Protein AF-A0A357HF81-F1 (afdb_monomer_lite)

Sequence (111 aa):
MNKTIVYSLVAVAGIMLAIIAFTIQDFNKTTEPNIVKKDGVIYVDGQIPPQLSDLFPDQEDGPHQKYVDEKSCLKCHNQEMTIPGMGLVSKISHEFRSDCVSCHLLPSKAI

Radius of gyration: 23.65 Å; chains: 1; bounding box: 40×22×77 Å

pLDDT: mean 81.29, std 10.45, range [49.78, 95.44]

Structure (mmCIF, N/CA/C/O backbone):
data_AF-A0A357HF81-F1
#
_entry.id   AF-A0A357HF81-F1
#
loop_
_atom_site.group_PDB
_atom_site.id
_atom_site.type_symbol
_atom_site.label_atom_id
_atom_site.label_alt_id
_atom_site.label_comp_id
_atom_site.label_asym_id
_atom_site.label_entity_id
_atom_site.label_seq_id
_atom_site.pdbx_PDB_ins_code
_atom_site.Cartn_x
_atom_site.Cartn_y
_atom_site.Cartn_z
_atom_site.occupancy
_atom_site.B_iso_or_equiv
_atom_site.auth_seq_id
_atom_site.auth_comp_id
_atom_site.auth_asym_id
_atom_site.auth_atom_id
_atom_site.pdbx_PDB_model_num
ATOM 1 N N . MET A 1 1 ? -19.044 -3.813 56.284 1.00 65.25 1 MET A N 1
ATOM 2 C CA . MET A 1 1 ? -19.322 -3.722 54.833 1.00 65.25 1 MET A CA 1
ATOM 3 C C . MET A 1 1 ? -20.368 -4.769 54.473 1.00 65.25 1 MET A C 1
ATOM 5 O O . MET A 1 1 ? -20.209 -5.917 54.870 1.00 65.25 1 MET A O 1
ATOM 9 N N . ASN A 1 2 ? -21.460 -4.380 53.813 1.00 85.62 2 ASN A N 1
ATOM 10 C CA . ASN A 1 2 ? -22.558 -5.297 53.505 1.00 85.62 2 ASN A CA 1
ATOM 11 C C . ASN A 1 2 ? -22.192 -6.156 52.281 1.00 85.62 2 ASN A C 1
ATOM 13 O O . ASN A 1 2 ? -21.981 -5.612 51.199 1.00 85.62 2 ASN A O 1
ATOM 17 N N . LYS A 1 3 ? -22.110 -7.482 52.453 1.00 86.81 3 LYS A N 1
ATOM 18 C CA . LYS A 1 3 ? -21.725 -8.425 51.387 1.00 86.81 3 LYS A CA 1
ATOM 19 C C . LYS A 1 3 ? -22.626 -8.295 50.154 1.00 86.81 3 LYS A C 1
ATOM 21 O O . LYS A 1 3 ? -22.131 -8.358 49.037 1.00 86.81 3 LYS A O 1
ATOM 26 N N . THR A 1 4 ? -23.910 -8.000 50.351 1.00 88.81 4 THR A N 1
ATOM 27 C CA . THR A 1 4 ? -24.875 -7.775 49.267 1.00 88.81 4 THR A CA 1
ATOM 28 C C . THR A 1 4 ? -24.521 -6.549 48.422 1.00 88.81 4 THR A C 1
ATOM 30 O O . THR A 1 4 ? -24.629 -6.592 47.202 1.00 88.81 4 THR A O 1
ATOM 33 N N . ILE A 1 5 ? -24.027 -5.476 49.052 1.00 89.25 5 ILE A N 1
ATOM 34 C CA . ILE A 1 5 ? -23.586 -4.261 48.344 1.00 89.25 5 ILE A CA 1
ATOM 35 C C . ILE A 1 5 ? -22.328 -4.554 47.518 1.00 89.25 5 ILE A C 1
ATOM 37 O O . ILE A 1 5 ? -22.226 -4.115 46.375 1.00 89.25 5 ILE A O 1
ATOM 41 N N . VAL A 1 6 ? -21.398 -5.340 48.067 1.00 89.38 6 VAL A N 1
ATOM 42 C CA . VAL A 1 6 ? -20.167 -5.739 47.365 1.00 89.38 6 VAL A CA 1
ATOM 43 C C . VAL A 1 6 ? -20.490 -6.595 46.140 1.00 89.38 6 VAL A C 1
ATOM 45 O O . VAL A 1 6 ? -19.973 -6.321 45.061 1.00 89.38 6 VAL A O 1
ATOM 48 N N . TYR A 1 7 ? -21.380 -7.583 46.267 1.00 91.44 7 TYR A N 1
ATOM 49 C CA . TYR A 1 7 ? -21.772 -8.423 45.132 1.00 91.44 7 TYR A CA 1
ATOM 50 C C . TYR A 1 7 ? -22.495 -7.637 44.034 1.00 91.44 7 TYR A C 1
ATOM 52 O O . TYR A 1 7 ? -22.179 -7.826 42.860 1.00 91.44 7 TYR A O 1
ATOM 60 N N . SER A 1 8 ? -23.389 -6.707 44.392 1.00 90.62 8 SER A N 1
ATOM 61 C CA . SER A 1 8 ? -24.021 -5.822 43.404 1.00 90.62 8 SER A CA 1
ATOM 62 C C . SER A 1 8 ? -23.005 -4.957 42.662 1.00 90.62 8 SER A C 1
ATOM 64 O O . SER A 1 8 ? -23.092 -4.830 41.444 1.00 90.62 8 SER A O 1
ATOM 66 N N . LEU A 1 9 ? -22.019 -4.390 43.363 1.00 91.44 9 LEU A N 1
ATOM 67 C CA . LEU A 1 9 ? -20.973 -3.581 42.730 1.00 91.44 9 LEU A CA 1
ATOM 68 C C . LEU A 1 9 ? -20.142 -4.395 41.733 1.00 91.44 9 LEU A C 1
ATOM 70 O O . LEU A 1 9 ? -19.890 -3.926 40.625 1.00 91.44 9 LEU A O 1
ATOM 74 N N . VAL A 1 10 ? -19.763 -5.623 42.098 1.00 92.88 10 VAL A N 1
ATOM 75 C CA . VAL A 1 10 ? -19.009 -6.521 41.210 1.00 92.88 10 VAL A CA 1
ATOM 76 C C . VAL A 1 10 ? -19.829 -6.890 39.971 1.00 92.88 10 VAL A C 1
ATOM 78 O O . VAL A 1 10 ? -19.301 -6.855 38.861 1.00 92.88 10 VAL A O 1
ATOM 81 N N . ALA A 1 11 ? -21.121 -7.187 40.135 1.00 93.19 11 ALA A N 1
ATOM 82 C CA . ALA A 1 11 ? -21.999 -7.524 39.017 1.00 93.19 11 ALA A CA 1
ATOM 83 C C . ALA A 1 11 ? -22.151 -6.355 38.029 1.00 93.19 11 ALA A C 1
ATOM 85 O O . ALA A 1 11 ? -21.995 -6.541 36.824 1.00 93.19 11 ALA A O 1
ATOM 86 N N . VAL A 1 12 ? -22.388 -5.138 38.531 1.00 94.81 12 VAL A N 1
ATOM 87 C CA . VAL A 1 12 ? -22.521 -3.939 37.687 1.00 94.81 12 VAL A CA 1
ATOM 88 C C . VAL A 1 12 ? -21.212 -3.620 36.964 1.00 94.81 12 VAL A C 1
ATOM 90 O O . VAL A 1 12 ? -21.235 -3.316 35.773 1.00 94.81 12 VAL A O 1
ATOM 93 N N . ALA A 1 13 ? -20.069 -3.739 37.645 1.00 93.88 13 ALA A N 1
ATOM 94 C CA . ALA A 1 13 ? -18.761 -3.532 37.028 1.00 93.88 13 ALA A CA 1
ATOM 95 C C . ALA A 1 13 ? -18.484 -4.549 35.906 1.00 93.88 13 ALA A C 1
ATOM 97 O O . ALA A 1 13 ? -17.991 -4.171 34.845 1.00 93.88 13 ALA A O 1
ATOM 98 N N . GLY A 1 14 ? -18.852 -5.818 36.109 1.00 93.62 14 GLY A N 1
ATOM 99 C CA . GLY A 1 14 ? -18.731 -6.860 35.087 1.00 93.62 14 GLY A CA 1
ATOM 100 C C . GLY A 1 14 ? -19.599 -6.587 33.856 1.00 93.62 14 GLY A C 1
ATOM 101 O O . GLY A 1 14 ? -19.116 -6.696 32.731 1.00 93.62 14 GLY A O 1
ATOM 102 N N . ILE A 1 15 ? -20.850 -6.164 34.060 1.00 95.44 15 ILE A N 1
ATOM 103 C CA . ILE A 1 15 ? -21.760 -5.792 32.965 1.00 95.44 15 ILE A CA 1
ATOM 104 C C . ILE A 1 15 ? -21.210 -4.584 32.197 1.00 95.44 15 ILE A C 1
ATOM 106 O O . ILE A 1 15 ? -21.167 -4.607 30.970 1.00 95.44 15 ILE A O 1
ATOM 110 N N . MET A 1 16 ? -20.730 -3.556 32.903 1.00 94.38 16 MET A N 1
ATOM 111 C CA . MET A 1 16 ? -20.121 -2.382 32.273 1.00 94.38 16 MET A CA 1
ATOM 112 C C . MET A 1 16 ? -18.896 -2.745 31.429 1.00 94.38 16 MET A C 1
ATOM 114 O O . MET A 1 16 ? -18.784 -2.291 30.293 1.00 94.38 16 MET A O 1
ATOM 118 N N . LEU A 1 17 ? -18.004 -3.596 31.943 1.00 92.81 17 LEU A N 1
ATOM 119 C CA . LEU A 1 17 ? -16.836 -4.062 31.191 1.00 92.81 17 LEU A CA 1
ATOM 120 C C . LEU A 1 17 ? -17.231 -4.846 29.935 1.00 92.81 17 LEU A C 1
ATOM 122 O O . LEU A 1 17 ? -16.629 -4.639 28.884 1.00 92.81 17 LEU A O 1
ATOM 126 N N . ALA A 1 18 ? -18.254 -5.700 30.020 1.00 90.75 18 ALA A N 1
ATOM 127 C CA . ALA A 1 18 ? -18.753 -6.444 28.867 1.00 90.75 18 ALA A CA 1
ATOM 128 C C . ALA A 1 18 ? -19.320 -5.513 27.781 1.00 90.75 18 ALA A C 1
ATOM 130 O O . ALA A 1 18 ? -19.031 -5.708 26.602 1.00 90.75 18 ALA A O 1
ATOM 131 N N . ILE A 1 19 ? -20.064 -4.471 28.170 1.00 90.81 19 ILE A N 1
ATOM 132 C CA . ILE A 1 19 ? -20.595 -3.467 27.235 1.00 90.81 19 ILE A CA 1
ATOM 133 C C . ILE A 1 19 ? -19.450 -2.713 26.553 1.00 90.81 19 ILE A C 1
ATOM 135 O O . ILE A 1 19 ? -19.449 -2.592 25.332 1.00 90.81 19 ILE A O 1
ATOM 139 N N . ILE A 1 20 ? -18.458 -2.246 27.318 1.00 88.69 20 ILE A N 1
ATOM 140 C CA . ILE A 1 20 ? -17.299 -1.519 26.775 1.00 88.69 20 ILE A CA 1
ATOM 141 C C . ILE A 1 20 ? -16.500 -2.401 25.805 1.00 88.69 20 ILE A C 1
ATOM 143 O O . ILE A 1 20 ? -16.106 -1.947 24.735 1.00 88.69 20 ILE A O 1
ATOM 147 N N . ALA A 1 21 ? -16.270 -3.670 26.150 1.00 85.31 21 ALA A N 1
ATOM 148 C CA . ALA A 1 21 ? -15.570 -4.598 25.268 1.00 85.31 21 ALA A CA 1
ATOM 149 C C . ALA A 1 21 ? -16.339 -4.823 23.956 1.00 85.31 21 ALA A C 1
ATOM 151 O O . ALA A 1 21 ? -15.740 -4.793 22.882 1.00 85.31 21 ALA A O 1
ATOM 152 N N . PHE A 1 22 ? -17.662 -4.992 24.039 1.00 86.00 22 PHE A N 1
ATOM 153 C CA . PHE A 1 22 ? -18.513 -5.188 22.869 1.00 86.00 22 PHE A CA 1
ATOM 154 C C . PHE A 1 22 ? -18.519 -3.962 21.947 1.00 86.00 22 PHE A C 1
ATOM 156 O O . PHE A 1 22 ? -18.373 -4.111 20.736 1.00 86.00 22 PHE A O 1
ATOM 163 N N . THR A 1 23 ? -18.613 -2.745 22.495 1.00 79.75 23 THR A N 1
ATOM 164 C CA . THR A 1 23 ? -18.590 -1.528 21.671 1.00 79.75 23 THR A CA 1
ATOM 165 C C . THR A 1 23 ? -17.240 -1.327 20.988 1.00 79.75 23 THR A C 1
ATOM 167 O O . THR A 1 23 ? -17.207 -1.044 19.796 1.00 79.75 23 THR A O 1
ATOM 170 N N . ILE A 1 24 ? -16.120 -1.535 21.689 1.00 76.81 24 ILE A N 1
ATOM 171 C CA . ILE A 1 24 ? -14.776 -1.417 21.096 1.00 76.81 24 ILE A CA 1
ATOM 172 C C . ILE A 1 24 ? -14.567 -2.437 19.966 1.00 76.81 24 ILE A C 1
ATOM 174 O O . ILE A 1 24 ? -13.908 -2.122 18.975 1.00 76.81 24 ILE A O 1
ATOM 178 N N . GLN A 1 25 ? -15.106 -3.651 20.095 1.00 70.44 25 GLN A N 1
ATOM 179 C CA . GLN A 1 25 ? -15.028 -4.659 19.035 1.00 70.44 25 GLN A CA 1
ATOM 180 C C . GLN A 1 25 ? -15.851 -4.274 17.803 1.00 70.44 25 GLN A C 1
ATOM 182 O O . GLN A 1 25 ? -15.362 -4.435 16.689 1.00 70.44 25 GLN A O 1
ATOM 187 N N . ASP A 1 26 ? -17.052 -3.727 17.991 1.00 65.81 26 ASP A N 1
ATOM 188 C CA . ASP A 1 26 ? -17.914 -3.293 16.886 1.00 65.81 26 ASP A CA 1
ATOM 189 C C . ASP A 1 26 ? -17.318 -2.088 16.133 1.00 65.81 26 ASP A C 1
ATOM 191 O O . ASP A 1 26 ? -17.303 -2.069 14.906 1.00 65.81 26 ASP A O 1
ATOM 195 N N . PHE A 1 27 ? -16.697 -1.142 16.849 1.00 61.06 27 PHE A N 1
ATOM 196 C CA . PHE A 1 27 ? -15.957 -0.028 16.234 1.00 61.06 27 PHE A CA 1
ATOM 197 C C . PHE A 1 27 ? -14.701 -0.466 15.471 1.00 61.06 27 PHE A C 1
ATOM 199 O O . PHE A 1 27 ? -14.313 0.189 14.508 1.00 61.06 27 PHE A O 1
ATOM 206 N N . ASN A 1 28 ? -14.060 -1.558 15.892 1.00 57.72 28 ASN A N 1
ATOM 207 C CA . ASN A 1 28 ? -12.900 -2.125 15.199 1.00 57.72 28 ASN A CA 1
ATOM 208 C C . ASN A 1 28 ? -13.284 -3.078 14.065 1.00 57.72 28 ASN A C 1
ATOM 210 O O . ASN A 1 28 ? -12.396 -3.666 13.444 1.00 57.72 28 ASN A O 1
ATOM 214 N N . LYS A 1 29 ? -14.578 -3.251 13.776 1.00 55.28 29 LYS A N 1
ATOM 215 C CA . LYS A 1 29 ? -15.011 -3.964 12.583 1.00 55.28 29 LYS A CA 1
ATOM 216 C C . LYS A 1 29 ? -14.710 -3.078 11.377 1.00 55.28 29 LYS A C 1
ATOM 218 O O . LYS A 1 29 ? -15.537 -2.279 10.951 1.00 55.28 29 LYS A O 1
ATOM 223 N N . THR A 1 30 ? -13.494 -3.198 10.856 1.00 55.94 30 THR A N 1
ATOM 224 C CA . THR A 1 30 ? -13.104 -2.645 9.563 1.00 55.94 30 THR A CA 1
ATOM 225 C C . THR A 1 30 ? -14.111 -3.128 8.529 1.00 55.94 30 THR A C 1
ATOM 227 O O . THR A 1 30 ? -14.262 -4.327 8.291 1.00 55.94 30 THR A O 1
ATOM 230 N N . THR A 1 31 ? -14.882 -2.192 7.981 1.00 60.59 31 THR A N 1
ATOM 231 C CA . THR A 1 31 ? -15.817 -2.468 6.896 1.00 60.59 31 THR A CA 1
ATOM 232 C C . THR A 1 31 ? -15.004 -3.017 5.735 1.00 60.59 31 THR A C 1
ATOM 234 O O . THR A 1 31 ? -14.139 -2.318 5.211 1.00 60.59 31 THR A O 1
ATOM 237 N N . GLU A 1 32 ? -15.242 -4.271 5.350 1.00 62.41 32 GLU A N 1
ATOM 238 C CA . GLU A 1 32 ? -14.591 -4.812 4.163 1.00 62.41 32 GLU A CA 1
ATOM 239 C C . GLU A 1 32 ? -14.941 -3.923 2.959 1.00 62.41 32 GLU A C 1
ATOM 241 O O . GLU A 1 32 ? -16.107 -3.540 2.803 1.00 62.41 32 GLU A O 1
ATOM 246 N N . PRO A 1 33 ? -13.957 -3.559 2.122 1.00 65.94 33 PRO A N 1
ATOM 247 C CA . PRO A 1 33 ? -14.217 -2.731 0.956 1.00 65.94 33 PRO A CA 1
ATOM 248 C C . PRO A 1 33 ? -15.258 -3.338 0.044 1.00 65.94 33 PRO A C 1
ATOM 250 O O . PRO A 1 33 ? -15.265 -4.545 -0.215 1.00 65.94 33 PRO A O 1
ATOM 253 N N . ASN A 1 34 ? -16.061 -2.473 -0.564 1.00 73.44 34 ASN A N 1
ATOM 254 C CA . ASN A 1 34 ? -16.905 -2.902 -1.656 1.00 73.44 34 ASN A CA 1
ATOM 255 C C . ASN A 1 34 ? -16.049 -3.035 -2.923 1.00 73.44 34 ASN A C 1
ATOM 257 O O . ASN A 1 34 ? -15.829 -2.061 -3.643 1.00 73.44 34 ASN A O 1
ATOM 261 N N . ILE A 1 35 ? -15.539 -4.246 -3.167 1.00 74.88 35 ILE A N 1
ATOM 262 C CA . ILE A 1 35 ? -14.810 -4.581 -4.391 1.00 74.88 35 ILE A CA 1
ATOM 263 C C . ILE A 1 35 ? -15.807 -5.113 -5.419 1.00 74.88 35 ILE A C 1
ATOM 265 O O . ILE A 1 35 ? -16.365 -6.200 -5.263 1.00 74.88 35 ILE A O 1
ATOM 269 N N . VAL A 1 36 ? -16.024 -4.355 -6.490 1.00 80.69 36 VAL A N 1
ATOM 270 C CA . VAL A 1 36 ? -16.923 -4.738 -7.584 1.00 80.69 36 VAL A CA 1
ATOM 271 C C . VAL A 1 36 ? -16.123 -4.824 -8.869 1.00 80.69 36 VAL A C 1
ATOM 273 O O . VAL A 1 36 ? -15.506 -3.852 -9.292 1.00 80.69 36 VAL A O 1
ATOM 276 N N . LYS A 1 37 ? -16.161 -5.984 -9.526 1.00 79.06 37 LYS A N 1
ATOM 277 C CA . LYS A 1 37 ? -15.625 -6.140 -10.878 1.00 79.06 37 LYS A CA 1
ATOM 278 C C . LYS A 1 37 ? -16.755 -5.948 -11.882 1.00 79.06 37 LYS A C 1
ATOM 280 O O . LYS A 1 37 ? -17.660 -6.778 -11.951 1.00 79.06 37 LYS A O 1
ATOM 285 N N . LYS A 1 38 ? -16.711 -4.866 -12.655 1.00 76.00 38 LYS A N 1
ATOM 286 C CA . LYS A 1 38 ? -17.709 -4.554 -13.684 1.00 76.00 38 LYS A CA 1
ATOM 287 C C . LYS A 1 38 ? -17.001 -4.212 -14.989 1.00 76.00 38 LYS A C 1
ATOM 289 O O . LYS A 1 38 ? -16.047 -3.446 -14.978 1.00 76.00 38 LYS A O 1
ATOM 294 N N . ASP A 1 39 ? -17.447 -4.813 -16.091 1.00 78.75 39 ASP A N 1
ATOM 295 C CA . ASP A 1 39 ? -16.913 -4.563 -17.440 1.00 78.75 39 ASP A CA 1
ATOM 296 C C . ASP A 1 39 ? -15.377 -4.719 -17.537 1.00 78.75 39 ASP A C 1
ATOM 298 O O . ASP A 1 39 ? -14.705 -4.022 -18.287 1.00 78.75 39 ASP A O 1
ATOM 302 N N . GLY A 1 40 ? -14.805 -5.633 -16.741 1.00 70.44 40 GLY A N 1
ATOM 303 C CA . GLY A 1 40 ? -13.356 -5.874 -16.670 1.00 70.44 40 GLY A CA 1
ATOM 304 C C . GLY A 1 40 ? -12.580 -4.944 -15.727 1.00 70.44 40 GLY A C 1
ATOM 305 O O . GLY A 1 40 ? -11.430 -5.245 -15.418 1.00 70.44 40 GLY A O 1
ATOM 306 N N . VAL A 1 41 ? -13.208 -3.889 -15.200 1.00 69.62 41 VAL A N 1
ATOM 307 C CA . VAL A 1 41 ? 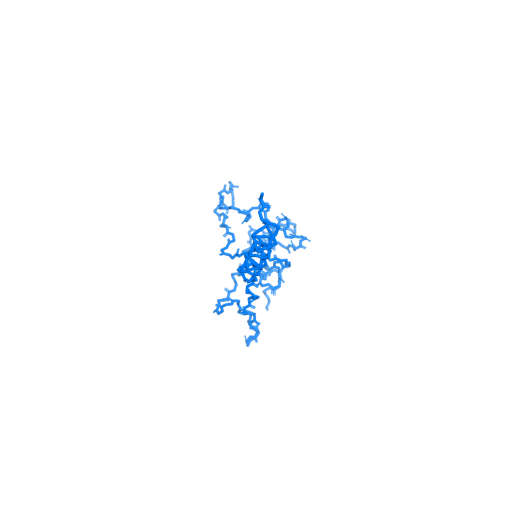-12.606 -2.900 -14.293 1.00 69.62 41 VAL A CA 1
ATOM 308 C C . VAL A 1 41 ? -12.912 -3.249 -12.835 1.00 69.62 41 VAL A C 1
ATOM 310 O O . VAL A 1 41 ? -14.031 -3.646 -12.500 1.00 69.62 41 VAL A O 1
ATOM 313 N N . ILE A 1 42 ? -11.910 -3.117 -11.962 1.00 77.06 42 ILE A N 1
ATOM 314 C CA . ILE A 1 42 ? -12.058 -3.293 -10.513 1.00 77.06 42 ILE A CA 1
ATOM 315 C C . ILE A 1 42 ? -12.378 -1.932 -9.896 1.00 77.06 42 ILE A C 1
ATOM 317 O O . ILE A 1 42 ? -11.607 -0.986 -10.032 1.00 77.06 42 ILE A O 1
ATOM 321 N N . TYR A 1 43 ? -13.514 -1.854 -9.212 1.00 78.12 43 TYR A N 1
ATOM 322 C CA . TYR A 1 43 ? -13.929 -0.710 -8.414 1.00 78.12 43 TYR A CA 1
ATOM 323 C C . TYR A 1 43 ? -13.732 -1.039 -6.941 1.00 78.12 43 TYR A C 1
ATOM 325 O O . TYR A 1 43 ? -14.142 -2.109 -6.495 1.00 78.12 43 TYR A O 1
ATOM 333 N N . VAL A 1 44 ? -13.150 -0.109 -6.194 1.00 74.06 44 VAL A N 1
ATOM 334 C CA . VAL A 1 44 ? -13.026 -0.166 -4.737 1.00 74.06 44 VAL A CA 1
ATOM 335 C C . VAL A 1 44 ? -13.776 1.035 -4.187 1.00 74.06 44 VAL A C 1
ATOM 337 O O . VAL A 1 44 ? -13.412 2.177 -4.466 1.00 74.06 44 VAL A O 1
ATOM 340 N N . ASP A 1 45 ? -14.877 0.778 -3.481 1.00 76.12 45 ASP A N 1
ATOM 341 C CA . ASP A 1 45 ? -15.756 1.817 -2.926 1.00 76.12 45 ASP A CA 1
ATOM 342 C C . ASP A 1 45 ? -16.230 2.821 -3.999 1.00 76.12 45 ASP A C 1
ATOM 344 O O . ASP A 1 45 ? -16.304 4.033 -3.793 1.00 76.12 45 ASP A O 1
ATOM 348 N N . GLY A 1 46 ? -16.520 2.297 -5.196 1.00 77.44 46 GLY A N 1
ATOM 349 C CA . GLY A 1 46 ? -16.982 3.069 -6.352 1.00 77.44 46 GLY A CA 1
ATOM 350 C C . GLY A 1 46 ? -15.890 3.831 -7.113 1.00 77.44 46 GLY A C 1
ATOM 351 O O . GLY A 1 46 ? -16.198 4.446 -8.133 1.00 77.44 46 GLY A O 1
ATOM 352 N N . GLN A 1 47 ? -14.629 3.772 -6.678 1.00 79.25 47 GLN A N 1
ATOM 353 C CA . GLN A 1 47 ? -13.495 4.407 -7.354 1.00 79.25 47 GLN A CA 1
ATOM 354 C C . GLN A 1 47 ? -12.647 3.378 -8.102 1.00 79.25 47 GLN A C 1
ATOM 356 O O . GLN A 1 47 ? -12.505 2.238 -7.664 1.00 79.25 47 GLN A O 1
ATOM 361 N N . ILE A 1 48 ? -12.073 3.786 -9.234 1.00 79.88 48 ILE A N 1
ATOM 362 C CA . ILE A 1 48 ? -11.095 2.974 -9.963 1.00 79.88 48 ILE A CA 1
ATOM 363 C C . ILE A 1 48 ? -9.729 3.232 -9.317 1.00 79.88 48 ILE A C 1
ATOM 365 O O . ILE A 1 48 ? -9.295 4.389 -9.299 1.00 79.88 48 ILE A O 1
ATOM 369 N N . PRO A 1 49 ? -9.045 2.207 -8.782 1.00 80.50 49 PRO A N 1
ATOM 370 C CA . PRO A 1 49 ? -7.699 2.377 -8.260 1.00 80.50 49 PRO A CA 1
ATOM 371 C C . PRO A 1 49 ? -6.768 2.892 -9.365 1.00 80.50 49 PRO A C 1
ATOM 373 O O . PRO A 1 49 ? -6.823 2.389 -10.493 1.00 80.50 49 PRO A O 1
ATOM 376 N N . PRO A 1 50 ? -5.906 3.881 -9.081 1.00 77.12 50 PRO A N 1
ATOM 377 C CA . PRO A 1 50 ? -4.936 4.336 -10.061 1.00 77.12 50 PRO A CA 1
ATOM 378 C C . PRO A 1 50 ? -4.011 3.180 -10.446 1.00 77.12 50 PRO A C 1
ATOM 380 O O . PRO A 1 50 ? -3.549 2.419 -9.586 1.00 77.12 50 PRO A O 1
ATOM 383 N N . GLN A 1 51 ? -3.736 3.071 -11.746 1.00 78.75 51 GLN A N 1
ATOM 384 C CA . GLN A 1 51 ? -2.665 2.213 -12.239 1.00 78.75 51 GLN A CA 1
ATOM 385 C C . GLN A 1 51 ? -1.327 2.754 -11.741 1.00 78.75 51 GLN A C 1
ATOM 387 O O . GLN A 1 51 ? -1.147 3.969 -11.606 1.00 78.75 51 GLN A O 1
ATOM 392 N N . LEU A 1 52 ? -0.392 1.853 -11.457 1.00 81.62 52 LEU A N 1
ATOM 393 C CA . LEU A 1 52 ? 0.950 2.263 -11.073 1.00 81.62 52 LEU A CA 1
ATOM 394 C C . LEU A 1 52 ? 1.643 2.877 -12.289 1.00 81.62 52 LEU A C 1
ATOM 396 O O . LEU A 1 52 ? 1.569 2.343 -13.393 1.00 81.62 52 LEU A O 1
ATOM 400 N N . SER A 1 53 ? 2.297 4.019 -12.090 1.00 74.94 53 SER A N 1
ATOM 401 C CA . SER A 1 53 ? 3.046 4.679 -13.154 1.00 74.94 53 SER A CA 1
ATOM 402 C C . SER A 1 53 ? 4.257 3.844 -13.554 1.00 74.94 53 SER A C 1
ATOM 404 O O . SER A 1 53 ? 4.970 3.318 -12.697 1.00 74.94 53 SER A O 1
ATOM 406 N N . ASP A 1 54 ? 4.534 3.771 -14.851 1.00 73.25 54 ASP A N 1
ATOM 407 C CA . ASP A 1 54 ? 5.784 3.207 -15.344 1.00 73.25 54 ASP A CA 1
ATOM 408 C C . ASP A 1 54 ? 6.917 4.226 -15.149 1.00 73.25 54 ASP A C 1
ATOM 410 O O . ASP A 1 54 ? 7.244 5.015 -16.034 1.00 73.25 54 ASP A O 1
ATOM 414 N N . LEU A 1 55 ? 7.434 4.304 -13.919 1.00 67.69 55 LEU A N 1
ATOM 415 C CA . LEU A 1 55 ? 8.458 5.286 -13.547 1.00 67.69 55 LEU A CA 1
ATOM 416 C C . LEU A 1 55 ? 9.806 5.009 -14.226 1.00 67.69 55 LEU A C 1
ATOM 418 O O . LEU A 1 55 ? 10.602 5.931 -14.381 1.00 67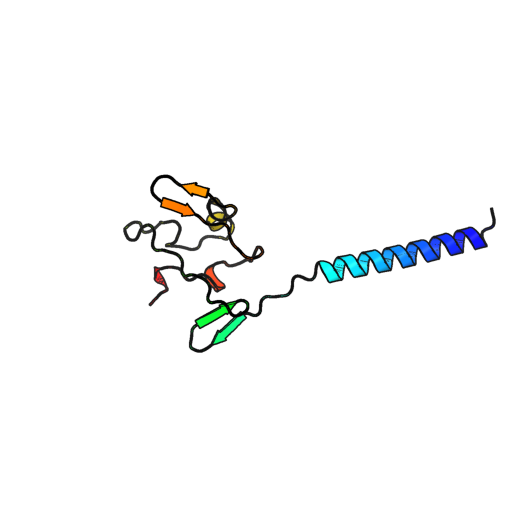.69 55 LEU A O 1
ATOM 422 N N . PHE A 1 56 ? 10.057 3.756 -14.614 1.00 72.88 56 PHE A N 1
ATOM 423 C CA . PHE A 1 56 ? 11.319 3.309 -15.202 1.00 72.88 56 PHE A CA 1
ATOM 424 C C . PHE A 1 56 ? 11.061 2.158 -16.186 1.00 72.88 56 PHE A C 1
ATOM 426 O O . PHE A 1 56 ? 11.312 0.999 -15.840 1.00 72.88 56 PHE A O 1
ATOM 433 N N . PRO A 1 57 ? 10.570 2.457 -17.401 1.00 67.31 57 PRO A N 1
ATOM 434 C CA . PRO A 1 57 ? 10.297 1.435 -18.417 1.00 67.31 57 PRO A CA 1
ATOM 435 C C . PRO A 1 57 ? 11.564 0.676 -18.834 1.00 67.31 57 PRO A C 1
ATOM 437 O O . PRO A 1 57 ? 11.505 -0.498 -19.186 1.00 67.31 57 PRO A O 1
ATOM 440 N N . ASP A 1 58 ? 12.725 1.330 -18.739 1.00 70.81 58 ASP A N 1
ATOM 441 C CA . ASP A 1 58 ? 14.021 0.771 -19.138 1.00 70.81 58 ASP A CA 1
ATOM 442 C C . ASP A 1 58 ? 14.702 -0.065 -18.035 1.00 70.81 58 ASP A C 1
ATOM 444 O O . ASP A 1 58 ? 15.806 -0.576 -18.231 1.00 70.81 58 ASP A O 1
ATOM 448 N N . GLN A 1 59 ? 14.083 -0.191 -16.855 1.00 69.31 59 GLN A N 1
ATOM 449 C CA . GLN A 1 59 ? 14.651 -0.907 -15.715 1.00 69.31 59 GLN A CA 1
ATOM 450 C C . GLN A 1 59 ? 13.757 -2.091 -15.337 1.00 69.31 59 GLN A C 1
ATOM 452 O O . GLN A 1 59 ? 12.735 -1.898 -14.686 1.00 69.31 59 GLN A O 1
ATOM 457 N N . GLU A 1 60 ? 14.170 -3.319 -15.684 1.00 66.69 60 GLU A N 1
ATOM 458 C CA . GLU A 1 60 ? 13.397 -4.550 -15.401 1.00 66.69 60 GLU A CA 1
ATOM 459 C C . GLU A 1 60 ? 12.995 -4.697 -13.920 1.00 66.69 60 GLU A C 1
ATOM 461 O O . GLU A 1 60 ? 11.908 -5.189 -13.625 1.00 66.69 60 GLU A O 1
ATOM 466 N N . ASP A 1 61 ? 13.828 -4.213 -12.992 1.00 68.25 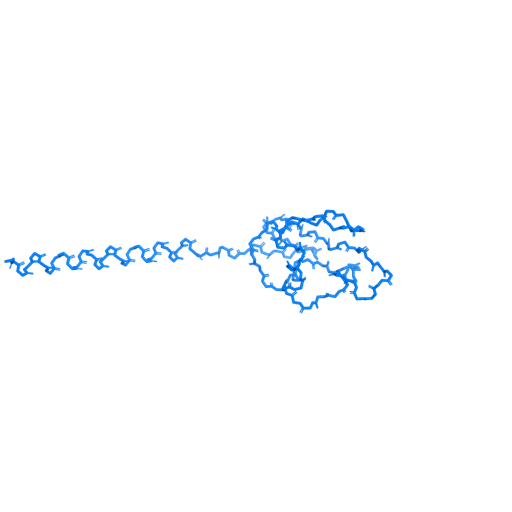61 ASP A N 1
ATOM 467 C CA . ASP A 1 61 ? 13.602 -4.289 -11.541 1.00 68.25 61 ASP A CA 1
ATOM 468 C C . ASP A 1 61 ? 13.143 -2.953 -10.910 1.00 68.25 61 ASP A C 1
ATOM 470 O O . ASP A 1 61 ? 13.367 -2.697 -9.723 1.00 68.25 61 ASP A O 1
ATOM 474 N N . GLY A 1 62 ? 12.523 -2.059 -11.688 1.00 75.88 62 GLY A N 1
ATOM 475 C CA . GLY A 1 62 ? 11.976 -0.798 -11.174 1.00 75.88 62 GLY A CA 1
ATOM 476 C C . GLY A 1 62 ? 10.869 -0.995 -10.112 1.00 75.88 62 GLY A C 1
ATOM 477 O O . GLY A 1 62 ? 10.181 -2.019 -10.111 1.00 75.88 62 GLY A O 1
ATOM 478 N N . PRO A 1 63 ? 10.622 -0.006 -9.226 1.00 78.12 63 PRO A N 1
ATOM 479 C CA . PRO A 1 63 ? 9.704 -0.107 -8.078 1.00 78.12 63 PRO A CA 1
ATOM 480 C C . PRO A 1 63 ? 8.252 -0.465 -8.427 1.00 78.12 63 PRO A C 1
ATOM 482 O O . PRO A 1 63 ? 7.523 -0.941 -7.559 1.00 78.12 63 PRO A O 1
ATOM 485 N N . HIS A 1 64 ? 7.831 -0.253 -9.676 1.00 86.44 64 HIS A N 1
ATOM 486 C CA . HIS A 1 64 ? 6.496 -0.600 -10.164 1.00 86.44 64 HIS A CA 1
ATOM 487 C C . HIS A 1 64 ? 6.488 -1.750 -11.184 1.00 86.44 64 HIS A C 1
ATOM 489 O O . HIS A 1 64 ? 5.412 -2.122 -11.633 1.00 86.44 64 HIS A O 1
ATOM 495 N N . GLN A 1 65 ? 7.628 -2.362 -11.528 1.00 83.56 65 GLN A N 1
ATOM 496 C CA . GLN A 1 65 ? 7.658 -3.451 -12.520 1.00 83.56 65 GLN A CA 1
ATOM 497 C C . GLN A 1 65 ? 7.244 -4.804 -11.946 1.00 83.56 65 GLN A C 1
ATOM 499 O O . GLN A 1 65 ? 6.678 -5.648 -12.647 1.00 83.56 65 GLN A O 1
ATOM 504 N N . LYS A 1 66 ? 7.502 -5.017 -10.653 1.00 85.62 66 LYS A N 1
ATOM 505 C CA . LYS A 1 66 ? 7.239 -6.284 -9.978 1.00 85.62 66 LYS A CA 1
ATOM 506 C C . LYS A 1 66 ? 6.713 -6.066 -8.570 1.00 85.62 66 LYS A C 1
ATOM 508 O O . LYS A 1 66 ? 7.275 -5.312 -7.783 1.00 85.62 66 LYS A O 1
ATOM 513 N N . TYR A 1 67 ? 5.668 -6.814 -8.236 1.00 88.06 67 TYR A N 1
ATOM 514 C CA . TYR A 1 67 ? 5.203 -6.932 -6.863 1.00 88.06 67 TYR A CA 1
ATOM 515 C C . TYR A 1 67 ? 6.024 -7.980 -6.106 1.00 88.06 67 TYR A C 1
ATOM 517 O O . TYR A 1 67 ? 6.177 -9.111 -6.574 1.00 88.06 67 TYR A O 1
ATOM 525 N N . VAL A 1 68 ? 6.562 -7.582 -4.951 1.00 89.94 68 VAL A N 1
ATOM 526 C CA . VAL A 1 68 ? 7.329 -8.452 -4.045 1.00 89.94 68 VAL A CA 1
ATOM 527 C C . VAL A 1 68 ? 6.519 -8.718 -2.782 1.00 89.94 68 VAL A C 1
ATOM 529 O O . VAL A 1 68 ? 6.169 -9.859 -2.506 1.00 89.94 68 VAL A O 1
ATOM 532 N N . ASP A 1 69 ? 6.215 -7.657 -2.038 1.00 91.88 69 ASP A N 1
ATOM 533 C CA . ASP A 1 69 ? 5.371 -7.656 -0.848 1.00 91.88 69 ASP A CA 1
ATOM 534 C C . ASP A 1 69 ? 4.876 -6.224 -0.568 1.00 91.88 69 ASP A C 1
ATOM 536 O O . ASP A 1 69 ? 5.358 -5.247 -1.154 1.00 91.88 69 ASP A O 1
ATOM 540 N N . GLU A 1 70 ? 3.923 -6.072 0.352 1.00 91.69 70 GLU A N 1
ATOM 541 C CA . GLU A 1 70 ? 3.389 -4.761 0.732 1.00 91.69 70 GLU A CA 1
ATOM 542 C C . GLU A 1 70 ? 4.453 -3.889 1.401 1.00 91.69 70 GLU A C 1
ATOM 544 O O . GLU A 1 70 ? 4.462 -2.670 1.230 1.00 91.69 70 GLU A O 1
ATOM 549 N N . LYS A 1 71 ? 5.382 -4.500 2.148 1.00 92.12 71 LYS A N 1
ATOM 550 C CA . LYS A 1 71 ? 6.467 -3.772 2.822 1.00 92.12 71 LYS A CA 1
ATOM 551 C C . LYS A 1 71 ? 7.341 -3.034 1.818 1.00 92.12 71 LYS A C 1
ATOM 553 O O . LYS A 1 71 ? 7.778 -1.924 2.107 1.00 92.12 71 LYS A O 1
ATOM 558 N N . SER A 1 72 ? 7.582 -3.625 0.654 1.00 91.25 72 SER A N 1
ATOM 559 C CA . SER A 1 72 ? 8.371 -3.038 -0.422 1.00 91.25 72 SER A CA 1
ATOM 560 C C . SER A 1 72 ? 7.669 -1.825 -1.021 1.00 91.25 72 SER A C 1
ATOM 562 O O . SER A 1 72 ? 8.322 -0.799 -1.193 1.00 91.25 72 SER A O 1
ATOM 564 N N . CYS A 1 73 ? 6.348 -1.883 -1.221 1.00 90.06 73 CYS A N 1
ATOM 565 C CA . CYS A 1 73 ? 5.541 -0.731 -1.644 1.00 90.06 73 CYS A CA 1
ATOM 566 C C . CYS A 1 73 ? 5.544 0.385 -0.582 1.00 90.06 73 CYS A C 1
ATOM 568 O O . CYS A 1 73 ? 5.714 1.570 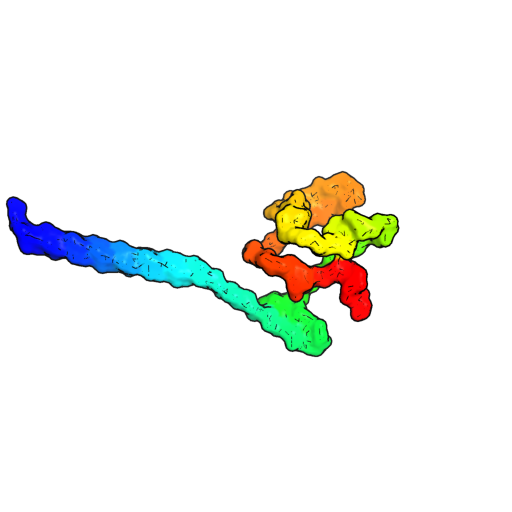-0.881 1.00 90.06 73 CYS A O 1
ATOM 570 N N . LEU A 1 74 ? 5.410 0.006 0.691 1.00 91.94 74 LEU A N 1
ATOM 571 C CA . LEU A 1 74 ? 5.353 0.937 1.817 1.00 91.94 74 LEU A CA 1
ATOM 572 C C . LEU A 1 74 ? 6.682 1.644 2.106 1.00 91.94 74 LEU A C 1
ATOM 574 O O . LEU A 1 74 ? 6.664 2.666 2.790 1.00 91.94 74 LEU A O 1
ATOM 578 N N . LYS A 1 75 ? 7.817 1.190 1.554 1.00 91.06 75 LYS A N 1
ATOM 579 C CA . LYS A 1 75 ? 9.091 1.930 1.649 1.00 91.06 75 LYS A CA 1
ATOM 580 C C . LYS A 1 75 ? 8.966 3.369 1.145 1.00 91.06 75 LYS A C 1
ATOM 582 O O . LYS A 1 75 ? 9.661 4.237 1.664 1.00 91.06 75 LYS A O 1
ATOM 587 N N . CYS A 1 76 ? 8.080 3.610 0.177 1.00 89.94 76 CYS A N 1
ATOM 588 C CA . CYS A 1 76 ? 7.838 4.939 -0.381 1.00 89.94 76 CYS A CA 1
ATOM 589 C C . CYS A 1 76 ? 6.409 5.445 -0.130 1.00 89.94 76 CYS A C 1
ATOM 591 O O . CYS A 1 76 ? 6.226 6.637 0.067 1.00 89.94 76 CYS A O 1
ATOM 593 N N . HIS A 1 77 ? 5.403 4.565 -0.080 1.00 90.56 77 HIS A N 1
ATOM 594 C CA . HIS A 1 77 ? 3.991 4.972 -0.000 1.00 90.56 77 HIS A CA 1
ATOM 595 C C . HIS A 1 77 ? 3.398 5.047 1.417 1.00 90.56 77 HIS A C 1
ATOM 597 O O . HIS A 1 77 ? 2.232 5.414 1.585 1.00 90.56 77 HIS A O 1
ATOM 603 N N . ASN A 1 78 ? 4.173 4.721 2.457 1.00 92.38 78 ASN A N 1
ATOM 604 C CA . ASN A 1 78 ? 3.702 4.808 3.846 1.00 92.38 78 ASN A CA 1
ATOM 605 C C . ASN A 1 78 ? 3.390 6.254 4.283 1.00 92.38 78 ASN A C 1
ATOM 607 O O . ASN A 1 78 ? 2.537 6.497 5.139 1.00 92.38 78 ASN 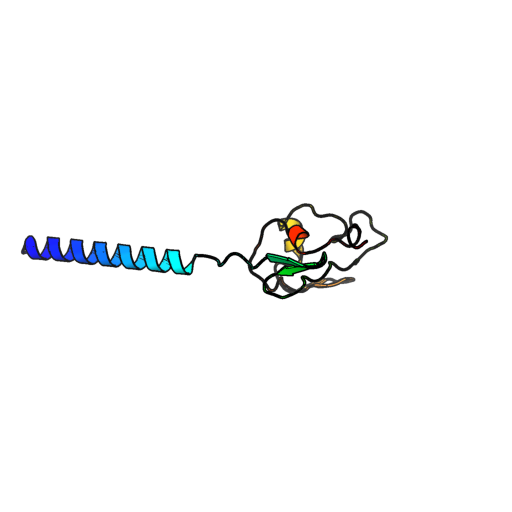A O 1
ATOM 611 N N . GLN A 1 79 ? 4.070 7.226 3.680 1.00 93.69 79 GLN A N 1
ATOM 612 C CA . GLN A 1 79 ? 3.837 8.649 3.881 1.00 93.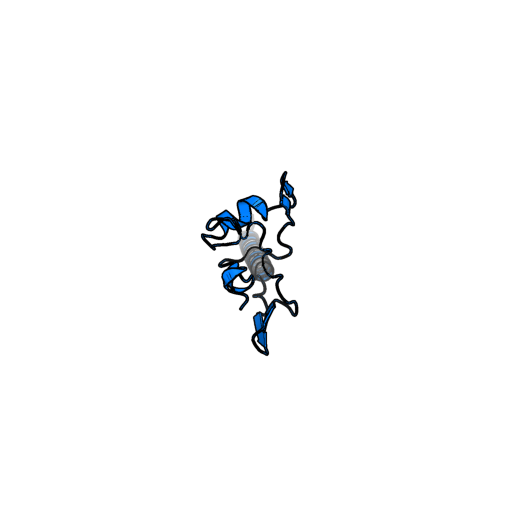69 79 GLN A CA 1
ATOM 613 C C . GLN A 1 79 ? 4.150 9.406 2.596 1.00 93.69 79 GLN A C 1
ATOM 615 O O . GLN A 1 79 ? 4.825 8.884 1.716 1.00 93.69 79 GLN A O 1
ATOM 620 N N . GLU A 1 80 ? 3.662 10.635 2.501 1.00 94.38 80 GLU A N 1
ATOM 621 C CA . GLU A 1 80 ? 3.983 11.487 1.366 1.00 94.38 80 GLU A CA 1
ATOM 622 C C . GLU A 1 80 ? 5.456 11.897 1.434 1.00 94.38 80 GLU A C 1
ATOM 624 O O . GLU A 1 80 ? 5.946 12.317 2.487 1.00 94.38 80 GLU A O 1
ATOM 629 N N . MET A 1 81 ? 6.174 11.745 0.324 1.00 93.44 81 MET A N 1
ATOM 630 C CA . MET A 1 81 ? 7.584 12.110 0.240 1.00 93.44 81 MET A CA 1
ATOM 631 C C . MET A 1 81 ? 7.982 12.507 -1.177 1.00 93.44 81 MET A C 1
ATOM 633 O O . MET A 1 81 ? 7.466 11.975 -2.154 1.00 93.44 81 MET A O 1
ATOM 637 N N . THR A 1 82 ? 8.960 13.400 -1.296 1.00 93.19 82 THR A N 1
ATOM 638 C CA . THR A 1 82 ? 9.584 13.725 -2.583 1.00 93.19 82 THR A CA 1
ATOM 639 C C . THR A 1 82 ? 10.901 12.977 -2.695 1.00 93.19 82 THR A C 1
ATOM 641 O O . THR A 1 82 ? 11.769 13.129 -1.833 1.00 93.19 82 THR A O 1
ATOM 644 N N . ILE A 1 83 ? 11.077 12.191 -3.757 1.00 86.56 83 ILE A N 1
ATOM 645 C CA . ILE A 1 83 ? 12.333 11.484 -4.018 1.00 86.56 83 ILE A CA 1
ATOM 646 C C . ILE A 1 83 ? 13.072 12.183 -5.170 1.00 86.56 83 ILE A C 1
ATOM 648 O O . ILE A 1 83 ? 12.487 12.370 -6.244 1.00 86.56 83 ILE A O 1
ATOM 652 N N . PRO A 1 84 ? 14.349 12.576 -4.985 1.00 84.75 84 PRO A N 1
ATOM 653 C CA . PRO A 1 84 ? 15.148 13.170 -6.053 1.00 84.75 84 PRO A CA 1
ATOM 654 C C . PRO A 1 84 ? 15.152 12.286 -7.305 1.00 84.75 84 PRO A C 1
ATOM 656 O O . PRO A 1 84 ? 15.442 11.097 -7.227 1.00 84.75 84 PRO A O 1
ATOM 659 N N . GLY A 1 85 ? 14.804 12.865 -8.455 1.00 81.19 85 GLY A N 1
ATOM 660 C CA . GLY A 1 85 ? 14.727 12.146 -9.731 1.00 81.19 85 GLY A CA 1
ATOM 661 C C . GLY A 1 85 ? 13.420 11.383 -9.993 1.00 81.19 85 GLY A C 1
ATOM 662 O O . GLY A 1 85 ? 13.188 11.022 -11.139 1.00 81.19 85 GLY A O 1
ATOM 663 N N . MET A 1 86 ? 12.548 11.190 -8.995 1.00 78.94 86 MET A N 1
ATOM 664 C CA . MET A 1 86 ? 11.225 10.554 -9.171 1.00 78.94 86 MET A CA 1
ATOM 665 C C . MET A 1 86 ? 10.045 11.504 -8.933 1.00 78.94 86 MET A C 1
ATOM 667 O O . MET A 1 86 ? 8.952 11.266 -9.436 1.00 78.94 86 MET A O 1
ATOM 671 N N . GLY A 1 87 ? 10.254 12.594 -8.192 1.00 85.62 87 GLY A N 1
ATOM 672 C CA . GLY A 1 87 ? 9.201 13.559 -7.878 1.00 85.62 87 GLY A CA 1
ATOM 673 C C . GLY A 1 87 ? 8.404 13.178 -6.631 1.00 85.62 87 GLY A C 1
ATOM 674 O O . GLY A 1 87 ? 8.943 12.572 -5.703 1.00 85.62 87 GLY A O 1
ATOM 675 N N . LEU A 1 88 ? 7.143 13.613 -6.580 1.00 88.44 88 LEU A N 1
ATOM 676 C CA . LEU A 1 88 ? 6.265 13.412 -5.430 1.00 88.44 88 LEU A CA 1
ATOM 677 C C . LEU A 1 88 ? 5.686 11.993 -5.430 1.00 88.44 88 LEU A C 1
ATOM 679 O O . LEU A 1 88 ? 5.006 11.592 -6.371 1.00 88.44 88 LEU A O 1
ATOM 683 N N . VAL A 1 89 ? 5.910 11.269 -4.339 1.00 89.38 89 VAL A N 1
ATOM 684 C CA . VAL A 1 89 ? 5.288 9.982 -4.041 1.00 89.38 89 VAL A CA 1
ATOM 685 C C . VAL A 1 89 ? 4.201 10.209 -2.999 1.00 89.38 89 VAL A C 1
ATOM 687 O O . VAL A 1 89 ? 4.482 10.564 -1.854 1.00 89.38 89 VAL A O 1
ATOM 690 N N . SER A 1 90 ? 2.946 10.022 -3.402 1.00 88.06 90 SER A N 1
ATOM 691 C CA . SER A 1 90 ? 1.794 10.216 -2.522 1.00 88.06 90 SER A CA 1
ATOM 692 C C . SER A 1 90 ? 1.638 9.076 -1.517 1.00 88.06 90 SER A C 1
ATOM 694 O O . SER A 1 90 ? 1.872 7.902 -1.827 1.00 88.06 90 SER A O 1
ATOM 696 N N . LYS A 1 91 ? 1.163 9.426 -0.318 1.00 90.62 91 LYS A N 1
ATOM 697 C CA . LYS A 1 91 ? 0.701 8.455 0.677 1.00 90.62 91 LYS A CA 1
ATOM 698 C C . LYS A 1 91 ? -0.530 7.699 0.162 1.00 90.62 91 LYS A C 1
ATOM 700 O O . LYS A 1 91 ? -1.384 8.290 -0.496 1.00 90.62 91 LYS A O 1
ATOM 705 N N . ILE A 1 92 ? -0.661 6.424 0.531 1.00 87.19 92 ILE A N 1
ATOM 706 C CA . ILE A 1 92 ? -1.889 5.641 0.310 1.00 87.19 92 ILE A CA 1
ATOM 707 C C . ILE A 1 92 ? -3.082 6.332 0.994 1.00 87.19 92 ILE A C 1
ATOM 709 O O . ILE A 1 92 ? -3.019 6.681 2.175 1.00 87.19 92 ILE A O 1
ATOM 713 N N . SER A 1 93 ? -4.168 6.536 0.245 1.00 84.06 93 SER A N 1
ATOM 714 C CA . SER A 1 93 ? -5.372 7.250 0.699 1.00 84.06 93 SER A CA 1
ATOM 715 C C . SER A 1 93 ? -6.372 6.379 1.466 1.00 84.06 93 SER A C 1
ATOM 717 O O . SER A 1 93 ? -7.301 6.909 2.071 1.00 84.06 93 SER A O 1
ATOM 719 N N . HIS A 1 94 ? -6.184 5.060 1.456 1.00 83.00 94 HIS A N 1
ATOM 720 C CA . HIS A 1 94 ? -7.013 4.084 2.157 1.00 83.00 94 HIS A CA 1
ATOM 721 C C . HIS A 1 94 ? -6.245 3.395 3.300 1.00 83.00 94 HIS A C 1
ATOM 723 O O . HIS A 1 94 ? -5.025 3.516 3.424 1.00 83.00 94 HIS A O 1
ATOM 729 N N . GLU A 1 95 ? -6.967 2.664 4.151 1.00 81.75 95 GLU A N 1
ATOM 730 C CA . GLU A 1 95 ? -6.386 1.821 5.206 1.00 81.75 95 GLU A CA 1
ATOM 731 C C . GLU A 1 95 ? -5.441 0.744 4.644 1.00 81.75 95 GLU A C 1
ATOM 733 O O . GLU A 1 95 ? -5.530 0.377 3.473 1.00 81.75 95 GLU A O 1
ATOM 738 N N . PHE A 1 96 ? -4.538 0.201 5.464 1.00 83.94 96 PHE A N 1
ATOM 739 C CA . PHE A 1 96 ? -3.641 -0.864 5.008 1.00 83.94 96 PHE A CA 1
ATOM 740 C C . PHE A 1 96 ? -4.421 -2.100 4.540 1.00 83.94 96 PHE A C 1
ATOM 742 O O . PHE A 1 96 ? -5.334 -2.565 5.222 1.00 83.94 96 PHE A O 1
ATOM 749 N N . ARG A 1 97 ? -4.012 -2.662 3.397 1.00 83.31 97 ARG A N 1
ATOM 750 C CA . ARG A 1 97 ? -4.550 -3.906 2.838 1.00 83.31 97 ARG A CA 1
ATOM 751 C C . ARG A 1 97 ? -3.418 -4.769 2.307 1.00 83.31 97 ARG A C 1
ATOM 753 O O . ARG A 1 97 ? -2.457 -4.244 1.745 1.00 83.31 97 ARG A O 1
ATOM 760 N N . SER A 1 98 ? -3.548 -6.078 2.494 1.00 85.19 98 SER A N 1
ATOM 761 C CA . SER A 1 98 ? -2.650 -7.060 1.888 1.00 85.19 98 SER A CA 1
ATOM 762 C C . SER A 1 98 ? -2.897 -7.172 0.384 1.00 85.19 98 SER A C 1
ATOM 764 O O . SER A 1 98 ? -4.003 -6.897 -0.078 1.00 85.19 98 SER A O 1
ATOM 766 N N . ASP A 1 99 ? -1.888 -7.623 -0.355 1.00 87.94 99 ASP A N 1
ATOM 767 C CA . ASP A 1 99 ? -1.904 -7.811 -1.804 1.00 87.94 99 ASP A CA 1
ATOM 768 C C . ASP A 1 99 ? -2.277 -6.534 -2.575 1.00 87.94 99 ASP A C 1
ATOM 770 O O . ASP A 1 99 ? -3.358 -6.404 -3.150 1.00 87.94 99 ASP A O 1
ATOM 774 N N . CYS A 1 100 ? -1.364 -5.556 -2.595 1.00 87.94 100 CYS A N 1
ATOM 775 C CA . CYS A 1 100 ? -1.585 -4.262 -3.252 1.00 87.94 100 CYS A CA 1
ATOM 776 C C . CYS A 1 100 ? -1.994 -4.406 -4.731 1.00 87.94 100 CYS A C 1
ATOM 778 O O . CYS A 1 100 ? -2.772 -3.594 -5.238 1.00 87.94 100 CYS A O 1
ATOM 780 N N . VAL A 1 101 ? -1.507 -5.452 -5.413 1.00 87.62 101 VAL A N 1
ATOM 781 C CA . VAL A 1 101 ? -1.791 -5.700 -6.835 1.00 87.62 101 VAL A CA 1
ATOM 782 C C . VAL A 1 101 ? -3.147 -6.340 -7.110 1.00 87.62 101 VAL A C 1
ATOM 784 O O . VAL A 1 101 ? -3.536 -6.454 -8.272 1.00 87.62 101 VAL A O 1
ATOM 787 N N . SER A 1 102 ? -3.901 -6.695 -6.069 1.00 85.44 102 SER A N 1
ATOM 788 C CA . SER A 1 102 ? -5.317 -7.052 -6.206 1.00 85.44 102 SER A CA 1
ATOM 789 C C . SER A 1 102 ? -6.151 -5.901 -6.782 1.00 85.44 102 SER A C 1
ATOM 791 O O . SER A 1 102 ? -7.132 -6.140 -7.485 1.00 85.44 102 SER A O 1
ATOM 793 N N . CYS A 1 103 ? -5.745 -4.657 -6.504 1.00 84.25 103 CYS A N 1
ATOM 794 C CA . CYS A 1 103 ? -6.442 -3.440 -6.917 1.00 84.25 103 CYS A CA 1
ATOM 795 C C . CYS A 1 103 ? -5.564 -2.538 -7.798 1.00 84.25 103 CYS A C 1
ATOM 797 O O . CYS A 1 103 ? -6.057 -1.976 -8.773 1.00 84.25 103 CYS A O 1
ATOM 799 N N . HIS A 1 104 ? -4.268 -2.414 -7.490 1.00 85.06 104 HIS A N 1
ATOM 800 C CA . HIS A 1 104 ? -3.329 -1.583 -8.247 1.00 85.06 104 HIS A CA 1
ATOM 801 C C . HIS A 1 104 ? -2.587 -2.396 -9.308 1.00 85.06 104 HIS A C 1
ATOM 803 O O . HIS A 1 104 ? -1.678 -3.168 -9.005 1.00 85.06 104 HIS A O 1
ATOM 809 N N . LEU A 1 105 ? -2.949 -2.210 -10.575 1.00 84.56 105 LEU A N 1
ATOM 810 C CA . LEU A 1 105 ? -2.309 -2.924 -11.678 1.00 84.56 105 LEU A CA 1
ATOM 811 C C . LEU A 1 105 ? -0.861 -2.451 -11.884 1.00 84.56 105 LEU A C 1
ATOM 813 O O . LEU A 1 105 ? -0.595 -1.248 -11.940 1.00 84.56 105 LEU A O 1
ATOM 817 N N . LEU A 1 106 ? 0.054 -3.419 -12.022 1.00 84.19 106 LEU A N 1
ATOM 818 C CA . LEU A 1 106 ? 1.418 -3.174 -12.499 1.00 84.19 106 LEU A CA 1
ATOM 819 C C . LEU A 1 106 ? 1.371 -2.710 -13.970 1.00 84.19 106 LEU A C 1
ATOM 821 O O . LEU A 1 106 ? 0.513 -3.205 -14.711 1.00 84.19 106 LEU A O 1
ATOM 825 N N . PRO A 1 107 ? 2.319 -1.875 -14.433 1.00 79.12 107 PRO A N 1
ATOM 826 C CA . PRO A 1 107 ? 2.382 -1.411 -15.821 1.00 79.12 107 PRO A CA 1
ATOM 827 C C . PRO A 1 107 ? 2.395 -2.561 -16.837 1.00 79.12 107 PRO A C 1
ATOM 829 O O . PRO A 1 107 ? 1.657 -2.541 -17.815 1.00 79.12 107 PRO A O 1
ATOM 832 N N . SER A 1 108 ? 3.143 -3.632 -16.553 1.00 71.12 108 SER A N 1
ATOM 833 C CA . SER A 1 108 ? 3.262 -4.817 -17.419 1.00 71.12 108 SER A CA 1
ATOM 834 C C . SER A 1 108 ? 1.973 -5.634 -17.584 1.00 71.12 108 SER A C 1
ATOM 836 O O . SER A 1 108 ? 1.886 -6.477 -18.477 1.00 71.12 108 SER A O 1
ATOM 838 N N . LYS A 1 109 ? 0.968 -5.415 -16.726 1.00 64.31 109 LYS A N 1
ATOM 839 C CA . LYS A 1 109 ? -0.339 -6.090 -16.778 1.00 64.31 109 LYS A CA 1
ATOM 840 C C . LYS A 1 109 ? -1.455 -5.203 -17.333 1.00 64.31 109 LYS A C 1
ATOM 842 O O . LYS A 1 109 ? -2.579 -5.685 -17.460 1.00 64.31 109 LYS A O 1
ATOM 847 N N . ALA A 1 110 ? -1.166 -3.943 -17.649 1.00 57.44 110 ALA A N 1
ATOM 848 C CA . ALA A 1 110 ? -2.082 -3.050 -18.344 1.00 57.44 110 ALA A CA 1
ATOM 849 C C . ALA A 1 110 ? -1.977 -3.304 -19.860 1.00 57.44 110 ALA A C 1
ATOM 851 O O . ALA A 1 110 ? -1.333 -2.547 -20.581 1.00 57.44 110 ALA A O 1
ATOM 852 N N . ILE A 1 111 ? -2.550 -4.420 -20.323 1.00 49.78 111 ILE A N 1
ATOM 853 C CA . ILE A 1 111 ? -2.699 -4.765 -21.750 1.00 49.78 111 ILE A CA 1
ATOM 854 C C . ILE A 1 111 ? -4.176 -4.668 -22.116 1.00 49.78 111 ILE A C 1
ATOM 856 O O . ILE A 1 111 ? -4.989 -5.269 -21.375 1.00 49.78 111 ILE A O 1
#

Secondary structure (DSSP, 8-state):
--HHHHHHHHHHHHHHHHHHHHHHHHHT------EEEETTEEEETTBPPPPPP-S-TT-TT-TTT----HHHHHHHHSS-EEETTTEEEPPPSS---S-GGGTS--GGG--

Foldseek 3Di:
DDVVVVVVVVVVVVVVVVVVVVVVVVVPPDDDWPWDQDPNFTDTNNDQDDADDCQDPPDCPDLQNDDDWVVSVCVDQCAWDQDVSRGIRYHDPDDDDTDPCVRHPRPVPPD